Protein AF-A0A3B9LV38-F1 (afdb_monomer_lite)

Structure (mmCIF, N/CA/C/O backbone):
data_AF-A0A3B9LV38-F1
#
_entry.id   AF-A0A3B9LV38-F1
#
loop_
_atom_site.group_PDB
_atom_site.id
_atom_site.type_symbol
_atom_site.label_atom_id
_atom_site.label_alt_id
_atom_site.label_comp_id
_atom_site.label_asym_id
_atom_site.label_entity_id
_atom_site.label_seq_id
_atom_site.pdbx_PDB_ins_code
_atom_site.Cartn_x
_atom_site.Cartn_y
_atom_site.Cartn_z
_atom_site.occupancy
_atom_site.B_iso_or_equiv
_atom_site.auth_seq_id
_atom_site.auth_comp_id
_atom_site.auth_asym_id
_atom_site.auth_atom_id
_atom_site.pdbx_PDB_model_num
ATOM 1 N N . MET A 1 1 ? 20.109 27.141 15.283 1.00 36.28 1 MET A N 1
ATOM 2 C CA . MET A 1 1 ? 20.368 26.771 13.875 1.00 36.28 1 MET A CA 1
ATOM 3 C C . MET A 1 1 ? 21.113 25.445 13.832 1.00 36.28 1 MET A C 1
ATOM 5 O O . MET A 1 1 ? 22.026 25.285 14.628 1.00 36.28 1 MET A O 1
ATOM 9 N N . GLY A 1 2 ? 20.752 24.554 12.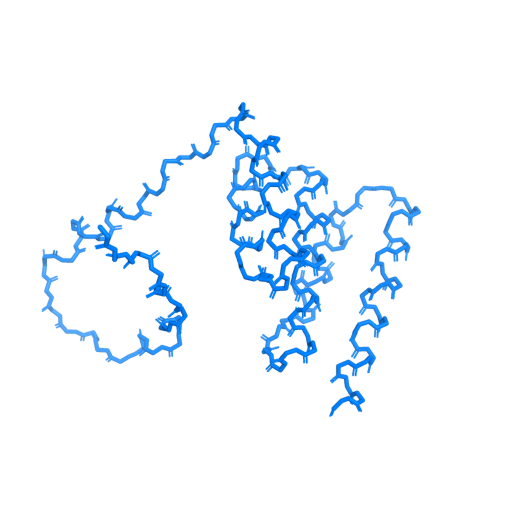902 1.00 32.25 2 GLY A N 1
ATOM 10 C CA . GLY A 1 2 ? 21.544 23.376 12.512 1.00 32.25 2 GLY A CA 1
ATOM 11 C C . GLY A 1 2 ? 20.993 22.048 13.042 1.00 32.25 2 GLY A C 1
ATOM 12 O O . GLY A 1 2 ? 21.397 21.596 14.099 1.00 32.25 2 GLY A O 1
ATOM 13 N N . ASN A 1 3 ? 19.960 21.506 12.394 1.00 30.91 3 ASN A N 1
ATOM 14 C CA . ASN A 1 3 ? 20.036 20.335 11.497 1.00 30.91 3 ASN A CA 1
ATOM 15 C C . ASN A 1 3 ? 19.919 18.972 12.208 1.00 30.91 3 ASN A C 1
ATOM 17 O O . ASN A 1 3 ? 20.907 18.288 12.443 1.00 30.91 3 ASN A O 1
ATOM 21 N N . ILE A 1 4 ? 18.672 18.541 12.436 1.00 39.56 4 ILE A N 1
ATOM 22 C CA . ILE A 1 4 ? 18.308 17.118 12.514 1.00 39.56 4 ILE A CA 1
ATOM 23 C C . ILE A 1 4 ? 17.790 16.741 11.122 1.00 39.56 4 ILE A C 1
ATOM 25 O O . ILE A 1 4 ? 16.591 16.642 10.879 1.00 39.56 4 ILE A O 1
ATOM 29 N N . ALA A 1 5 ? 18.716 16.653 10.175 1.00 44.50 5 ALA A N 1
ATOM 30 C CA . ALA A 1 5 ? 18.485 16.091 8.856 1.00 44.50 5 ALA A CA 1
ATOM 31 C C . ALA A 1 5 ? 19.481 14.942 8.692 1.00 44.50 5 ALA A C 1
ATOM 33 O O . ALA A 1 5 ? 20.655 15.108 9.017 1.00 44.50 5 ALA A O 1
ATOM 34 N N . ASN A 1 6 ? 18.994 13.812 8.181 1.00 37.94 6 ASN A N 1
ATOM 35 C CA . ASN A 1 6 ? 19.717 12.572 7.889 1.00 37.94 6 ASN A CA 1
ATOM 36 C C . ASN A 1 6 ? 20.067 11.682 9.088 1.00 37.94 6 ASN A C 1
ATOM 38 O O . ASN A 1 6 ? 21.188 11.677 9.582 1.00 37.94 6 ASN A O 1
ATOM 42 N N . CYS A 1 7 ? 19.136 10.793 9.437 1.00 31.42 7 CYS A N 1
ATOM 43 C CA . CYS A 1 7 ? 19.515 9.436 9.831 1.00 31.42 7 CYS A CA 1
ATOM 44 C C . CYS A 1 7 ? 18.843 8.457 8.862 1.00 31.42 7 CYS A C 1
ATOM 46 O O . CYS A 1 7 ? 17.902 7.738 9.184 1.00 31.42 7 CYS A O 1
ATOM 48 N N . SER A 1 8 ? 19.283 8.543 7.611 1.00 36.06 8 SER A N 1
ATOM 49 C CA . SER A 1 8 ? 18.960 7.610 6.550 1.00 36.06 8 SER A CA 1
ATOM 50 C C . SER A 1 8 ? 19.596 6.245 6.833 1.00 36.06 8 SER A C 1
ATOM 52 O O . SER A 1 8 ? 20.791 6.139 7.085 1.00 36.06 8 SER A O 1
ATOM 54 N N . PHE A 1 9 ? 18.776 5.200 6.725 1.00 46.88 9 PHE A N 1
ATOM 55 C CA . PHE A 1 9 ? 19.094 3.983 5.976 1.00 46.88 9 PHE A CA 1
ATOM 56 C C . PHE A 1 9 ? 20.514 3.407 6.115 1.00 46.88 9 PHE A C 1
ATOM 58 O O . PHE A 1 9 ? 21.299 3.495 5.182 1.00 46.88 9 PHE A O 1
ATOM 65 N N . GLN A 1 10 ? 20.803 2.647 7.170 1.00 40.97 10 GLN A N 1
ATOM 66 C CA . GLN A 1 10 ? 21.629 1.446 6.998 1.00 40.97 10 GLN A CA 1
ATOM 67 C C . GLN A 1 10 ? 21.519 0.515 8.206 1.00 40.97 10 GLN A C 1
ATOM 69 O O . GLN A 1 10 ? 21.519 0.979 9.336 1.00 40.97 10 GLN A O 1
ATOM 74 N N . THR A 1 11 ? 21.510 -0.798 7.934 1.00 39.09 11 THR A N 1
ATOM 75 C CA . THR A 1 11 ? 21.699 -1.950 8.854 1.00 39.09 11 THR A CA 1
ATOM 76 C C . THR A 1 11 ? 20.505 -2.830 9.258 1.00 39.09 11 THR A C 1
ATOM 78 O O . THR A 1 11 ? 20.552 -3.482 10.291 1.00 39.09 11 THR A O 1
ATOM 81 N N . ALA A 1 12 ? 19.526 -3.055 8.374 1.00 38.53 12 ALA A N 1
ATOM 82 C CA . ALA A 1 12 ? 18.744 -4.308 8.442 1.00 38.53 12 ALA A CA 1
ATOM 83 C C . ALA A 1 12 ? 19.480 -5.530 7.830 1.00 38.53 12 ALA A C 1
ATOM 85 O O . ALA A 1 12 ? 19.081 -6.665 8.063 1.00 38.53 12 ALA A O 1
ATOM 86 N N . ALA A 1 13 ? 20.573 -5.327 7.076 1.00 35.81 13 ALA A N 1
ATOM 87 C CA . ALA A 1 13 ? 21.288 -6.409 6.377 1.00 35.81 13 ALA A CA 1
ATOM 88 C C . ALA A 1 13 ? 22.660 -6.798 6.975 1.00 35.81 13 ALA A C 1
ATOM 90 O O . ALA A 1 13 ? 23.231 -7.797 6.556 1.00 35.81 13 ALA A O 1
ATOM 91 N N . CYS A 1 14 ? 23.202 -6.046 7.946 1.00 29.02 14 CYS A N 1
ATOM 92 C CA . CYS A 1 14 ? 24.592 -6.223 8.413 1.00 29.02 14 CYS A CA 1
ATOM 93 C C . CYS A 1 14 ? 24.731 -7.031 9.725 1.00 29.02 14 CYS A C 1
ATOM 95 O O . CYS A 1 14 ? 25.807 -7.512 10.057 1.00 29.02 14 CYS A O 1
ATOM 97 N N . ALA A 1 15 ? 23.655 -7.239 10.487 1.00 39.12 15 ALA A N 1
ATOM 98 C CA . ALA A 1 15 ? 23.749 -7.785 11.846 1.00 39.12 15 ALA A CA 1
ATOM 99 C C . ALA A 1 15 ? 23.631 -9.323 11.927 1.00 39.12 15 ALA A C 1
ATOM 101 O O . ALA A 1 15 ? 22.918 -9.840 12.787 1.00 39.12 15 ALA A O 1
ATOM 102 N N . ARG A 1 16 ? 24.298 -10.073 11.034 1.00 39.47 16 ARG A N 1
ATOM 103 C CA . ARG A 1 16 ? 24.353 -11.551 11.114 1.00 39.47 16 ARG A CA 1
ATOM 104 C C . ARG A 1 16 ? 25.662 -12.137 11.639 1.00 39.47 16 ARG A C 1
ATOM 106 O O . ARG A 1 16 ? 25.709 -13.338 11.874 1.00 39.47 16 ARG A O 1
ATOM 113 N N . GLU A 1 17 ? 26.667 -11.326 11.945 1.00 40.41 17 GLU A N 1
ATOM 114 C CA . GLU A 1 17 ? 27.925 -11.823 12.511 1.00 40.41 17 GLU A CA 1
ATOM 115 C C . GLU A 1 17 ? 28.346 -11.019 13.739 1.00 40.41 17 GLU A C 1
ATOM 117 O O . GLU A 1 17 ? 29.085 -10.052 13.621 1.00 40.41 17 GLU A O 1
ATOM 122 N N . HIS A 1 18 ? 27.871 -11.426 14.920 1.00 33.97 18 HIS A N 1
ATOM 123 C CA . HIS A 1 18 ? 28.689 -11.606 16.134 1.00 33.97 18 HIS A CA 1
ATOM 124 C C . HIS A 1 18 ? 27.788 -11.867 17.349 1.00 33.97 18 HIS A C 1
ATOM 126 O O . HIS A 1 18 ? 27.420 -10.976 18.113 1.00 33.97 18 HIS A O 1
ATOM 132 N N . LEU A 1 19 ? 27.451 -13.142 17.542 1.00 47.16 19 LEU A N 1
ATOM 133 C CA . LEU A 1 19 ? 26.971 -13.670 18.815 1.00 47.16 19 LEU A CA 1
ATOM 134 C C . LEU A 1 19 ? 28.177 -13.912 19.730 1.00 47.16 19 LEU A C 1
ATOM 136 O O . LEU A 1 19 ? 28.783 -14.975 19.666 1.00 47.16 19 LEU A O 1
ATOM 140 N N . ALA A 1 20 ? 28.514 -12.956 20.598 1.00 38.03 20 ALA A N 1
ATOM 141 C CA . ALA A 1 20 ? 29.312 -13.247 21.790 1.00 38.03 20 ALA A CA 1
ATOM 142 C C . ALA A 1 20 ? 29.153 -12.155 22.859 1.00 38.03 20 ALA A C 1
ATOM 144 O O . ALA A 1 20 ? 29.830 -11.134 22.846 1.00 38.03 20 ALA A O 1
ATOM 145 N N . GLY A 1 21 ? 28.250 -12.414 23.808 1.00 45.00 21 GLY A N 1
ATOM 146 C CA . GLY A 1 21 ? 28.357 -11.954 25.193 1.00 45.00 21 GLY A CA 1
ATOM 147 C C . GLY A 1 21 ? 28.320 -10.448 25.446 1.00 45.00 21 GLY A C 1
ATOM 148 O O . GLY A 1 21 ? 29.360 -9.811 25.517 1.00 45.00 21 GLY A O 1
ATOM 149 N N . LYS A 1 22 ? 27.140 -9.900 25.763 1.00 42.53 22 LYS A N 1
ATOM 150 C CA . LYS A 1 22 ? 27.008 -8.705 26.620 1.00 42.53 22 LYS A CA 1
ATOM 151 C C . LYS A 1 22 ? 25.604 -8.645 27.226 1.00 42.53 22 LYS A C 1
ATOM 153 O O . LYS A 1 22 ? 24.638 -8.258 26.576 1.00 42.53 22 LYS A O 1
ATOM 158 N N . LYS A 1 23 ? 25.507 -8.994 28.513 1.00 42.50 23 LYS A N 1
ATOM 159 C CA . LYS A 1 23 ? 24.294 -8.961 29.360 1.00 42.50 23 LYS A CA 1
ATOM 160 C C . LYS A 1 23 ? 23.729 -7.542 29.615 1.00 42.50 23 LYS A C 1
ATOM 162 O O . LYS A 1 23 ? 22.879 -7.377 30.476 1.00 42.50 23 LYS A O 1
ATOM 167 N N . GLY A 1 24 ? 24.182 -6.528 28.871 1.00 38.06 24 GLY A N 1
ATOM 168 C CA . GLY A 1 24 ? 23.708 -5.138 28.944 1.00 38.06 24 GLY A CA 1
ATOM 169 C C . GLY A 1 24 ? 22.793 -4.708 27.789 1.00 38.06 24 GLY A C 1
ATOM 170 O O . GLY A 1 24 ? 22.327 -3.575 27.783 1.00 38.06 24 GLY A O 1
ATOM 171 N N . LEU A 1 25 ? 22.527 -5.582 26.808 1.00 42.12 25 LEU A N 1
ATOM 172 C CA . LEU A 1 25 ? 21.762 -5.228 25.601 1.00 42.12 25 LEU A CA 1
ATOM 173 C C . LEU A 1 25 ? 20.236 -5.299 25.798 1.00 42.12 25 LEU A C 1
ATOM 175 O O . LEU A 1 25 ? 19.489 -4.674 25.051 1.00 42.12 25 LEU A O 1
ATOM 179 N N . VAL A 1 26 ? 19.764 -6.000 26.834 1.00 41.31 26 VAL A N 1
ATOM 180 C CA . VAL A 1 26 ? 18.324 -6.201 27.083 1.00 41.31 26 VAL A CA 1
ATOM 181 C C . VAL A 1 26 ? 17.610 -4.879 27.405 1.00 41.31 26 VAL A C 1
ATOM 183 O O . VAL A 1 26 ? 16.476 -4.686 26.984 1.00 41.31 26 VAL A O 1
ATOM 186 N N . THR A 1 27 ? 18.286 -3.925 28.057 1.00 35.25 27 THR A N 1
ATOM 187 C CA . THR A 1 27 ? 17.695 -2.617 28.400 1.00 35.25 27 THR A CA 1
ATOM 188 C C . THR A 1 27 ? 17.612 -1.666 27.202 1.00 35.25 27 THR A C 1
ATOM 190 O O . THR A 1 27 ? 16.657 -0.905 27.097 1.00 35.25 27 THR A O 1
ATOM 193 N N . VAL A 1 28 ? 18.561 -1.730 26.259 1.00 41.19 28 VAL A N 1
ATOM 194 C CA . VAL A 1 28 ? 18.506 -0.923 25.022 1.00 41.19 28 VAL A CA 1
ATOM 195 C C . VAL A 1 28 ? 17.494 -1.510 24.034 1.00 41.19 28 VAL A C 1
ATOM 197 O O . VAL A 1 28 ? 16.776 -0.762 23.379 1.00 41.19 28 VAL A O 1
ATOM 200 N N . LEU A 1 29 ? 17.369 -2.842 23.979 1.00 36.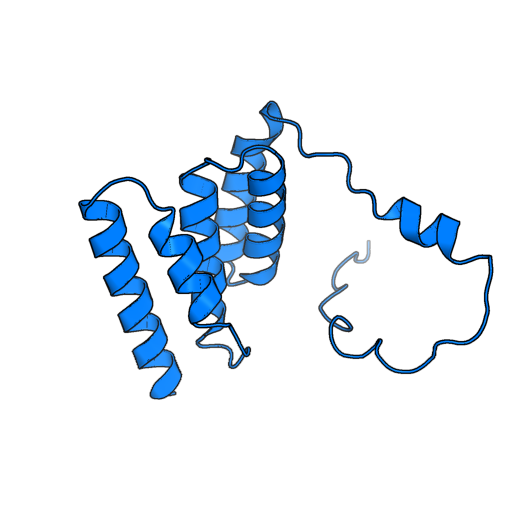88 29 LEU A N 1
ATOM 201 C CA . LEU A 1 29 ? 16.380 -3.526 23.139 1.00 36.88 29 LEU A CA 1
ATOM 202 C C . LEU A 1 29 ? 14.932 -3.215 23.564 1.00 36.88 29 LEU A C 1
ATOM 204 O O . LEU A 1 29 ? 14.050 -3.145 22.714 1.00 36.88 29 LEU A O 1
ATOM 208 N N . LEU A 1 30 ? 14.688 -2.973 24.859 1.00 39.09 30 LEU A N 1
ATOM 209 C CA . LEU A 1 30 ? 13.362 -2.611 25.376 1.00 39.09 30 LEU A CA 1
ATOM 210 C C . LEU A 1 30 ? 12.962 -1.148 25.105 1.00 39.09 30 LEU A C 1
ATOM 212 O O . LEU A 1 30 ? 11.780 -0.823 25.152 1.00 39.09 30 LEU A O 1
ATOM 216 N N . LEU A 1 31 ? 13.919 -0.265 24.802 1.00 36.91 31 LEU A N 1
ATOM 217 C CA . LEU A 1 31 ? 13.668 1.161 24.542 1.00 36.91 31 LEU A CA 1
ATOM 218 C C . LEU A 1 31 ? 13.147 1.445 23.122 1.00 36.91 31 LEU A C 1
ATOM 220 O O . LEU A 1 31 ? 12.741 2.567 22.835 1.00 36.91 31 LEU A O 1
ATOM 224 N N . PHE A 1 32 ? 13.113 0.428 22.256 1.00 45.16 32 PHE A N 1
ATOM 225 C CA . PHE A 1 32 ? 12.460 0.473 20.942 1.00 45.16 32 PHE A CA 1
ATOM 226 C C . PHE A 1 32 ? 11.062 -0.171 20.957 1.00 45.16 32 PHE A C 1
ATOM 228 O O . PHE A 1 32 ? 10.511 -0.510 19.909 1.00 45.16 32 PHE A O 1
ATOM 235 N N . VAL A 1 33 ? 10.465 -0.348 22.142 1.00 38.78 33 VAL A N 1
ATOM 236 C CA . VAL A 1 33 ? 9.025 -0.597 22.272 1.00 38.78 33 VAL A CA 1
ATOM 237 C C . VAL A 1 33 ? 8.319 0.723 21.974 1.00 38.78 33 VAL A C 1
ATOM 239 O O . VAL A 1 33 ? 8.086 1.551 22.851 1.00 38.78 33 VAL A O 1
ATOM 242 N N . ILE A 1 34 ? 8.052 0.941 20.688 1.00 55.00 34 ILE A N 1
ATOM 243 C CA . ILE A 1 34 ? 7.224 2.038 20.195 1.00 55.00 34 ILE A CA 1
ATOM 244 C C . ILE A 1 34 ? 5.888 1.929 20.932 1.00 55.00 34 ILE A C 1
ATOM 246 O O . ILE A 1 34 ? 5.263 0.866 20.925 1.00 55.00 34 ILE A O 1
ATOM 250 N N . ASN A 1 35 ? 5.474 3.005 21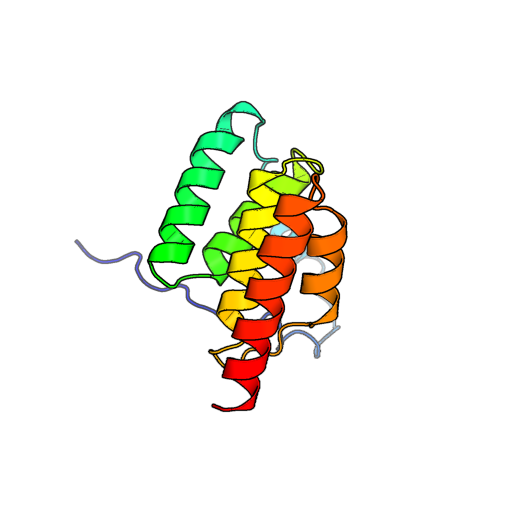.601 1.00 53.94 35 ASN A N 1
ATOM 251 C CA . ASN A 1 35 ? 4.159 3.051 22.224 1.00 53.94 35 ASN A CA 1
ATOM 252 C C . ASN A 1 35 ? 3.116 2.694 21.150 1.00 53.94 35 ASN A C 1
ATOM 254 O O . ASN A 1 35 ? 3.166 3.290 20.069 1.00 53.94 35 ASN A O 1
ATOM 258 N N . PRO A 1 36 ? 2.214 1.726 21.396 1.00 66.94 36 PRO A N 1
ATOM 259 C CA . PRO A 1 36 ? 1.238 1.322 20.396 1.00 66.94 36 PRO A CA 1
ATOM 260 C C . PRO A 1 36 ? 0.469 2.553 19.916 1.00 66.94 36 PRO A C 1
ATOM 262 O O . PRO A 1 36 ? 0.047 3.390 20.720 1.00 66.94 36 PRO A O 1
ATOM 265 N N . LEU A 1 37 ? 0.354 2.690 18.594 1.00 78.31 37 LEU A N 1
ATOM 266 C CA . LEU A 1 37 ? -0.321 3.821 17.971 1.00 78.31 37 LEU A CA 1
ATOM 267 C C . LEU A 1 37 ? -1.776 3.821 18.453 1.00 78.31 37 LEU A C 1
ATOM 269 O O . LEU A 1 37 ? -2.485 2.825 18.294 1.00 78.31 37 LEU A O 1
ATOM 273 N N . SER A 1 38 ? -2.201 4.902 19.112 1.00 82.88 38 SER A N 1
ATOM 274 C CA . SER A 1 38 ? -3.571 4.988 19.619 1.00 82.88 38 SER A CA 1
ATOM 275 C C . SER A 1 38 ? -4.544 5.062 18.445 1.00 82.88 38 SER A C 1
ATOM 277 O O . SER A 1 38 ? -4.223 5.622 17.394 1.00 82.88 38 SER A O 1
ATOM 279 N N . LYS A 1 39 ? -5.750 4.505 18.594 1.00 83.06 39 LYS A N 1
ATOM 280 C CA . LYS A 1 39 ? -6.717 4.474 17.486 1.00 83.06 39 LYS A CA 1
ATOM 281 C C . LYS A 1 39 ? -7.108 5.877 17.017 1.00 83.06 39 LYS A C 1
ATOM 283 O O . LYS A 1 39 ? -7.373 6.063 15.834 1.00 83.06 39 LYS A O 1
ATOM 288 N N . GLU A 1 40 ? -7.077 6.869 17.907 1.00 86.38 40 GLU A N 1
ATOM 289 C CA . GLU A 1 40 ? -7.357 8.265 17.558 1.00 86.38 40 GLU A CA 1
ATOM 290 C C . GLU A 1 40 ? -6.268 8.881 16.664 1.00 86.38 40 GLU A C 1
ATOM 292 O O . GLU A 1 40 ? -6.548 9.808 15.908 1.00 86.38 40 GLU A O 1
ATOM 297 N N . ALA A 1 41 ? -5.035 8.364 16.713 1.00 90.19 41 ALA A N 1
ATOM 298 C CA . ALA A 1 41 ? -3.915 8.855 15.911 1.00 90.19 41 ALA A CA 1
ATOM 299 C C . ALA A 1 41 ? -3.869 8.263 14.488 1.00 90.19 41 ALA A C 1
ATOM 301 O O . ALA A 1 41 ? -3.111 8.756 13.649 1.00 90.19 41 ALA A O 1
ATOM 302 N N . ILE A 1 42 ? -4.673 7.232 14.193 1.00 92.25 42 ILE A N 1
ATOM 303 C CA . ILE A 1 42 ? -4.670 6.532 12.897 1.00 92.25 42 ILE A CA 1
ATOM 304 C C . ILE A 1 42 ? -4.911 7.481 11.708 1.00 92.25 42 ILE A C 1
ATOM 306 O O . ILE A 1 42 ? -4.129 7.416 10.757 1.00 92.25 42 ILE A O 1
ATOM 310 N N . PRO A 1 43 ? -5.911 8.388 11.721 1.00 94.19 43 PRO A N 1
ATOM 311 C CA . PRO A 1 43 ? -6.153 9.276 10.583 1.00 94.19 43 PRO A CA 1
ATOM 312 C C . PRO A 1 43 ? -4.951 10.178 10.268 1.00 94.19 43 PRO A C 1
ATOM 314 O O . PRO A 1 43 ? -4.537 10.280 9.115 1.00 94.19 43 PRO A O 1
ATOM 317 N N . ALA A 1 44 ? -4.336 10.768 11.299 1.00 92.88 44 ALA A N 1
ATOM 318 C CA . ALA A 1 44 ? -3.162 11.626 11.142 1.00 92.88 44 ALA A CA 1
ATOM 319 C C . ALA A 1 44 ? -1.932 10.840 10.655 1.00 92.88 44 ALA A C 1
ATOM 321 O O . ALA A 1 44 ? -1.147 11.333 9.842 1.00 92.88 44 ALA A O 1
ATOM 322 N N . ALA A 1 45 ? -1.769 9.599 11.122 1.00 94.19 45 ALA A N 1
ATOM 323 C CA . ALA A 1 45 ? -0.714 8.709 10.653 1.00 94.19 45 ALA A CA 1
ATOM 324 C C . ALA A 1 45 ? -0.885 8.373 9.163 1.00 94.19 45 ALA A C 1
ATOM 326 O O . ALA A 1 45 ? 0.076 8.462 8.401 1.00 94.19 45 ALA A O 1
ATOM 327 N N . LEU A 1 46 ? -2.104 8.053 8.723 1.00 96.00 46 LEU A N 1
ATOM 328 C CA . LEU A 1 46 ? -2.393 7.746 7.320 1.00 96.00 46 LEU A CA 1
ATOM 329 C C . LEU A 1 46 ? -2.169 8.946 6.397 1.00 96.00 46 LEU A C 1
ATOM 331 O O . LEU A 1 46 ? -1.564 8.786 5.339 1.00 96.00 46 LEU A O 1
ATOM 335 N N . GLU A 1 47 ? -2.569 10.148 6.817 1.00 96.12 47 GLU A N 1
ATOM 336 C CA . GLU A 1 47 ? -2.273 11.376 6.071 1.00 96.12 47 GLU A CA 1
ATOM 337 C C . GLU A 1 47 ? -0.757 11.581 5.920 1.00 96.12 47 GLU A C 1
ATOM 339 O O . GLU A 1 47 ? -0.253 11.907 4.842 1.00 96.12 47 GLU A O 1
ATOM 344 N N . LYS A 1 48 ? 0.005 11.333 6.991 1.00 94.69 48 LYS A N 1
ATOM 345 C CA . LYS A 1 48 ? 1.468 11.412 6.959 1.00 94.69 48 LYS A CA 1
ATOM 346 C C . LYS A 1 48 ? 2.075 10.366 6.016 1.00 94.69 48 LYS A C 1
ATOM 348 O O . LYS A 1 48 ? 2.984 10.697 5.256 1.00 94.69 48 LYS A O 1
ATOM 353 N N . ALA A 1 49 ? 1.569 9.132 6.033 1.00 95.94 49 ALA A N 1
ATOM 354 C CA . ALA A 1 49 ? 2.023 8.062 5.145 1.00 95.94 49 ALA A CA 1
ATOM 355 C C . ALA A 1 49 ? 1.794 8.412 3.666 1.00 95.94 49 ALA A C 1
ATOM 357 O O . ALA A 1 49 ? 2.685 8.221 2.838 1.00 95.94 49 ALA A O 1
ATOM 358 N N . GLU A 1 50 ? 0.633 8.979 3.335 1.00 94.88 50 GLU A N 1
ATOM 359 C CA . GLU A 1 50 ? 0.345 9.444 1.980 1.00 94.88 50 GLU A CA 1
ATOM 360 C C . GLU A 1 50 ? 1.312 10.550 1.542 1.00 94.88 50 GLU A C 1
ATOM 362 O O . GLU A 1 50 ? 1.887 10.465 0.454 1.00 94.88 50 GLU A O 1
ATOM 367 N N . ARG A 1 51 ? 1.564 11.543 2.404 1.00 95.81 51 ARG A N 1
ATOM 368 C CA . ARG A 1 51 ? 2.524 12.623 2.123 1.00 95.81 51 ARG A CA 1
ATOM 369 C C . ARG A 1 51 ? 3.927 12.085 1.839 1.00 95.81 51 ARG A C 1
ATOM 371 O O . ARG A 1 51 ? 4.522 12.472 0.838 1.00 95.81 51 ARG A O 1
ATOM 378 N N . TYR A 1 52 ? 4.440 11.168 2.662 1.00 93.81 52 TYR A N 1
ATOM 379 C CA . TYR A 1 52 ? 5.758 10.565 2.425 1.00 93.81 52 TYR A CA 1
ATOM 380 C C . TYR A 1 52 ? 5.820 9.784 1.114 1.00 93.81 52 TYR A C 1
ATOM 382 O O . TYR A 1 52 ? 6.800 9.890 0.376 1.00 93.81 52 TYR A O 1
ATOM 390 N N . ARG A 1 53 ? 4.754 9.053 0.767 1.00 93.69 53 ARG A N 1
ATOM 391 C CA . ARG A 1 53 ? 4.677 8.364 -0.525 1.00 93.69 53 ARG A CA 1
ATOM 392 C C . ARG A 1 53 ? 4.766 9.355 -1.690 1.00 93.69 53 ARG A C 1
ATOM 394 O O . ARG A 1 53 ? 5.539 9.130 -2.617 1.00 93.69 53 ARG A O 1
ATOM 401 N N . LEU A 1 54 ? 4.024 10.465 -1.626 1.00 92.62 54 LEU A N 1
ATOM 402 C CA . LEU A 1 54 ? 4.045 11.518 -2.652 1.00 92.62 54 LEU A CA 1
ATOM 403 C C . LEU A 1 54 ? 5.391 12.261 -2.726 1.00 92.62 54 LEU A C 1
ATOM 405 O O . LEU A 1 54 ? 5.775 12.715 -3.801 1.00 92.62 54 LEU A O 1
ATOM 409 N N . LEU A 1 55 ? 6.141 12.325 -1.622 1.00 93.88 55 LEU A N 1
ATOM 410 C CA . LEU A 1 55 ? 7.520 12.829 -1.573 1.00 93.88 55 LEU A CA 1
ATOM 411 C C . LEU A 1 55 ? 8.565 11.817 -2.080 1.00 93.88 55 LEU A C 1
ATOM 413 O O . LEU A 1 55 ? 9.761 12.081 -2.013 1.00 93.88 55 LEU A O 1
ATOM 417 N N . ASN A 1 56 ? 8.139 10.673 -2.625 1.00 90.06 56 ASN A N 1
ATOM 418 C CA . ASN A 1 56 ? 9.010 9.572 -3.040 1.00 90.06 56 ASN A CA 1
ATOM 419 C C . ASN A 1 56 ? 9.848 8.976 -1.894 1.00 90.06 56 ASN A C 1
ATOM 421 O O . ASN A 1 56 ? 10.916 8.404 -2.148 1.00 90.06 56 ASN A O 1
ATOM 425 N N . GLU A 1 57 ? 9.337 9.009 -0.663 1.00 90.69 57 GLU A N 1
ATOM 426 C CA . GLU A 1 57 ? 9.900 8.361 0.529 1.00 90.69 57 GLU A CA 1
ATOM 427 C C . GLU A 1 57 ? 9.060 7.124 0.929 1.00 90.69 57 GLU A C 1
ATOM 429 O O . GLU A 1 57 ? 8.425 7.093 1.985 1.00 90.69 57 GLU A O 1
ATOM 434 N N . PRO A 1 58 ? 9.013 6.060 0.098 1.00 91.56 58 PRO A N 1
ATOM 435 C CA . PRO A 1 58 ? 8.095 4.942 0.308 1.00 91.56 58 PRO A CA 1
ATOM 436 C C . PRO A 1 58 ? 8.410 4.099 1.550 1.00 91.56 58 PRO A C 1
ATOM 438 O O . PRO A 1 58 ? 7.511 3.455 2.077 1.00 91.56 58 PRO A O 1
ATOM 441 N N . ALA A 1 59 ? 9.655 4.096 2.037 1.00 90.06 59 ALA A N 1
ATOM 442 C CA . ALA A 1 59 ? 10.009 3.355 3.250 1.00 90.06 59 ALA A CA 1
ATOM 443 C C . ALA A 1 59 ? 9.374 3.969 4.510 1.00 90.06 59 ALA A C 1
ATOM 445 O O . ALA A 1 59 ? 8.929 3.237 5.390 1.00 90.06 59 ALA A O 1
ATOM 446 N N . GLU A 1 60 ? 9.280 5.301 4.571 1.00 91.38 60 GLU A N 1
ATOM 447 C CA . GLU A 1 60 ? 8.615 6.007 5.672 1.00 91.38 60 GLU A CA 1
ATOM 448 C C . GLU A 1 60 ? 7.108 5.7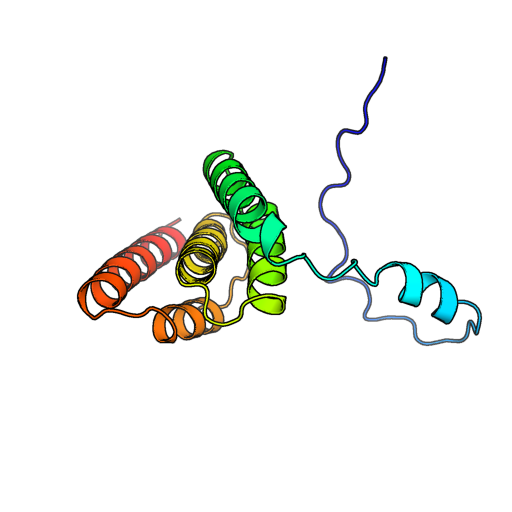31 5.650 1.00 91.38 60 GLU A C 1
ATOM 450 O O . GLU A 1 60 ? 6.507 5.399 6.673 1.00 91.38 60 GLU A O 1
ATOM 455 N N . ALA A 1 61 ? 6.502 5.777 4.458 1.00 93.94 61 ALA A N 1
ATOM 456 C CA . ALA A 1 61 ? 5.101 5.412 4.269 1.00 93.94 61 ALA A CA 1
ATOM 457 C C . ALA A 1 61 ? 4.824 3.955 4.684 1.00 93.94 61 ALA A C 1
ATOM 459 O O . ALA A 1 61 ? 3.841 3.688 5.377 1.00 93.94 61 ALA A O 1
ATOM 460 N N . GLU A 1 62 ? 5.700 3.022 4.302 1.00 93.62 62 GLU A N 1
ATOM 461 C CA . GLU A 1 62 ? 5.633 1.612 4.696 1.00 93.62 62 GLU A CA 1
ATOM 462 C C . GLU A 1 62 ? 5.700 1.442 6.218 1.00 93.62 62 GLU A C 1
ATOM 464 O O . GLU A 1 62 ? 4.826 0.785 6.785 1.00 93.62 62 GLU A O 1
ATOM 469 N N . SER A 1 63 ? 6.667 2.077 6.891 1.00 92.88 63 SER A N 1
ATOM 470 C CA . SER A 1 63 ? 6.805 1.994 8.351 1.00 92.88 63 SER A CA 1
ATOM 471 C C . SER A 1 63 ? 5.543 2.472 9.069 1.00 92.88 63 SER A C 1
ATOM 473 O O . SER A 1 63 ? 5.037 1.784 9.955 1.00 92.88 63 SER A O 1
ATOM 475 N N . ILE A 1 64 ? 4.993 3.617 8.655 1.00 93.50 64 ILE A N 1
ATOM 476 C CA . ILE A 1 64 ? 3.782 4.173 9.269 1.00 93.50 64 ILE A CA 1
ATOM 477 C C . ILE A 1 64 ? 2.581 3.249 9.043 1.00 93.50 64 ILE A C 1
ATOM 479 O O . ILE A 1 64 ? 1.817 2.990 9.973 1.00 93.50 64 ILE A O 1
ATOM 483 N N . CYS A 1 65 ? 2.410 2.717 7.829 1.00 95.75 65 CYS A N 1
ATOM 484 C CA . CYS A 1 65 ? 1.297 1.815 7.544 1.00 95.75 65 CYS A CA 1
ATOM 485 C C . CYS A 1 65 ? 1.397 0.511 8.343 1.00 95.75 65 CYS A C 1
ATOM 487 O O . CYS A 1 65 ? 0.376 0.001 8.797 1.00 95.75 65 CYS A O 1
ATOM 489 N N . LEU A 1 66 ? 2.605 -0.022 8.553 1.00 94.31 66 LEU A N 1
ATOM 490 C CA . LEU A 1 66 ? 2.810 -1.193 9.407 1.00 94.31 66 LEU A CA 1
ATOM 491 C C . LEU A 1 66 ? 2.405 -0.914 10.858 1.00 94.31 66 LEU A C 1
ATOM 493 O O . LEU A 1 66 ? 1.785 -1.774 11.480 1.00 94.31 66 LEU A O 1
ATOM 497 N N . ASP A 1 67 ? 2.695 0.273 11.389 1.00 92.56 67 ASP A N 1
ATOM 498 C CA . ASP A 1 67 ? 2.281 0.652 12.743 1.00 92.56 67 ASP A CA 1
ATOM 499 C C . ASP A 1 67 ? 0.764 0.840 12.861 1.00 92.56 67 ASP A C 1
ATOM 501 O O . ASP A 1 67 ? 0.162 0.364 13.826 1.00 92.56 67 ASP A O 1
ATOM 505 N N . VAL A 1 68 ? 0.120 1.424 11.846 1.00 94.56 68 VAL A N 1
ATOM 506 C CA . VAL A 1 68 ? -1.349 1.483 11.774 1.00 94.56 68 VAL A CA 1
ATOM 507 C C . VAL A 1 68 ? -1.947 0.075 11.734 1.00 94.56 68 VAL A C 1
ATOM 509 O O . VAL A 1 68 ? -2.881 -0.199 12.478 1.00 94.56 68 VAL A O 1
ATOM 512 N N . LEU A 1 69 ? -1.389 -0.847 10.942 1.00 94.25 69 LEU A N 1
ATOM 513 C CA . LEU A 1 69 ? -1.895 -2.222 10.835 1.00 94.25 69 LEU A CA 1
ATOM 514 C C . LEU A 1 69 ? -1.655 -3.075 12.085 1.00 94.25 69 LEU A C 1
ATOM 516 O O . LEU A 1 69 ? -2.359 -4.064 12.280 1.00 94.25 69 LEU A O 1
ATOM 520 N N . LYS A 1 70 ? -0.696 -2.713 12.943 1.00 93.00 70 LYS A N 1
ATOM 521 C CA . LYS A 1 70 ? -0.573 -3.311 14.283 1.00 93.00 70 LYS A CA 1
ATOM 522 C C . LYS A 1 70 ? -1.721 -2.873 15.196 1.00 93.00 70 LYS A C 1
ATOM 524 O O . LYS A 1 70 ? -2.181 -3.676 16.002 1.00 93.00 70 LYS A O 1
ATOM 529 N N . ALA A 1 71 ? -2.171 -1.621 15.083 1.00 91.44 71 ALA A N 1
ATOM 530 C CA . ALA A 1 71 ? -3.266 -1.070 15.886 1.00 91.44 71 ALA A CA 1
ATOM 531 C C . ALA A 1 71 ? -4.662 -1.446 15.345 1.00 91.44 71 ALA A C 1
ATOM 533 O O . ALA A 1 71 ? -5.592 -1.683 16.121 1.00 91.44 71 ALA A O 1
ATOM 534 N N . ASP A 1 72 ? -4.804 -1.511 14.021 1.00 93.88 72 ASP A N 1
ATOM 535 C CA . ASP A 1 72 ? -6.024 -1.865 13.296 1.00 93.88 72 ASP A CA 1
ATOM 536 C C . ASP A 1 72 ? -5.688 -2.733 12.061 1.00 93.88 72 ASP A C 1
ATOM 538 O O . ASP A 1 72 ? -5.447 -2.212 10.965 1.00 93.88 72 ASP A O 1
ATOM 542 N N . PRO A 1 73 ? -5.667 -4.072 12.214 1.00 94.38 73 PRO A N 1
ATOM 543 C CA . PRO A 1 73 ? -5.281 -4.991 11.142 1.00 94.38 73 PRO A CA 1
ATOM 544 C C . PRO A 1 73 ? -6.207 -4.992 9.922 1.00 94.38 73 PRO A C 1
ATOM 546 O O . PRO A 1 73 ? -5.802 -5.461 8.857 1.00 94.38 73 PRO A O 1
ATOM 549 N N . GLU A 1 74 ? -7.443 -4.507 10.041 1.00 95.62 74 GLU A N 1
ATOM 550 C CA . GLU A 1 74 ? -8.402 -4.505 8.930 1.00 95.62 74 GLU A CA 1
ATOM 551 C C . GLU A 1 74 ? -8.508 -3.157 8.211 1.00 95.62 74 GLU A C 1
ATOM 553 O O . GLU A 1 74 ? -9.288 -3.036 7.255 1.00 95.62 74 GLU A O 1
ATOM 558 N N . ASN A 1 75 ? -7.710 -2.167 8.622 1.00 96.88 75 ASN A N 1
ATOM 559 C CA . ASN A 1 75 ? -7.748 -0.821 8.073 1.00 96.88 75 ASN A CA 1
ATOM 560 C C . ASN A 1 75 ? -7.444 -0.811 6.566 1.00 96.88 75 ASN A C 1
ATOM 562 O O . ASN A 1 75 ? -6.296 -0.946 6.136 1.00 96.88 75 ASN A O 1
ATOM 566 N N . GLN A 1 76 ? -8.480 -0.637 5.744 1.00 97.31 76 GLN A N 1
ATOM 567 C CA . GLN A 1 76 ? -8.356 -0.758 4.288 1.00 97.31 76 GLN A CA 1
ATOM 568 C C . GLN A 1 76 ? -7.442 0.310 3.686 1.00 97.31 76 GLN A C 1
ATOM 570 O O . GLN A 1 76 ? -6.643 0.007 2.800 1.00 97.31 76 GLN A O 1
ATOM 575 N N . GLN A 1 77 ? -7.496 1.537 4.207 1.00 97.19 77 GLN A N 1
ATOM 576 C CA . GLN A 1 77 ? -6.643 2.626 3.743 1.00 97.19 77 GLN A CA 1
ATOM 577 C C . GLN A 1 77 ? -5.164 2.339 4.032 1.00 97.19 77 GLN A C 1
ATOM 579 O O . GLN A 1 77 ? -4.322 2.564 3.162 1.00 97.19 77 GLN A O 1
ATOM 584 N N . ALA A 1 78 ? -4.843 1.777 5.201 1.00 97.44 78 ALA A N 1
ATOM 585 C CA . ALA A 1 78 ? -3.483 1.358 5.534 1.00 97.44 78 ALA A CA 1
ATOM 586 C C . ALA A 1 78 ? -2.989 0.215 4.630 1.00 97.44 78 ALA A C 1
ATOM 588 O O . ALA A 1 78 ? -1.867 0.276 4.134 1.00 97.44 78 ALA A O 1
ATOM 589 N N . ILE A 1 79 ? -3.825 -0.800 4.364 1.00 97.88 79 ILE A N 1
ATOM 590 C CA . ILE A 1 79 ? -3.478 -1.935 3.484 1.00 97.88 79 ILE A CA 1
ATOM 591 C C . ILE A 1 79 ? -3.161 -1.445 2.068 1.00 97.88 79 ILE A C 1
ATOM 593 O O . ILE A 1 79 ? -2.126 -1.799 1.503 1.00 97.88 79 ILE A O 1
ATOM 597 N N . ILE A 1 80 ? -4.033 -0.607 1.505 1.00 97.56 80 ILE A N 1
ATOM 598 C CA . ILE A 1 80 ? -3.870 -0.042 0.162 1.00 97.56 80 ILE A CA 1
ATOM 599 C C . ILE A 1 80 ? -2.631 0.856 0.097 1.00 97.56 80 ILE A C 1
ATOM 601 O O . ILE A 1 80 ? -1.836 0.764 -0.839 1.00 97.56 80 ILE A O 1
ATOM 605 N N . THR A 1 81 ? -2.437 1.720 1.095 1.00 96.81 81 THR A N 1
ATOM 606 C CA . THR A 1 81 ? -1.293 2.640 1.124 1.00 96.81 81 THR A CA 1
ATOM 607 C C . THR A 1 81 ? 0.021 1.876 1.245 1.00 96.81 81 THR A C 1
ATOM 609 O O . THR A 1 81 ? 0.960 2.184 0.511 1.00 96.81 81 THR A O 1
ATOM 612 N N . LEU A 1 82 ? 0.060 0.829 2.076 1.00 96.19 82 LEU A N 1
ATOM 613 C CA . LEU A 1 82 ? 1.199 -0.077 2.202 1.00 96.19 82 LEU A CA 1
ATOM 614 C C . LEU A 1 82 ? 1.491 -0.810 0.889 1.00 96.19 82 LEU A C 1
ATOM 616 O O . LEU A 1 82 ? 2.641 -0.851 0.464 1.00 96.19 82 LEU A O 1
ATOM 620 N N . LEU A 1 83 ? 0.467 -1.341 0.213 1.00 95.88 83 LEU A N 1
ATOM 621 C CA . LEU A 1 83 ? 0.621 -1.983 -1.096 1.00 95.88 83 LEU A CA 1
ATOM 622 C C . LEU A 1 83 ? 1.268 -1.031 -2.115 1.00 95.88 83 LEU A C 1
ATOM 624 O O . LEU A 1 83 ? 2.201 -1.405 -2.830 1.00 95.88 83 LEU A O 1
ATOM 628 N N . LEU A 1 84 ? 0.799 0.215 -2.172 1.00 95.12 84 LEU A N 1
ATOM 629 C CA . LEU A 1 84 ? 1.349 1.220 -3.079 1.00 95.12 84 LEU A CA 1
ATOM 630 C C . LEU A 1 84 ? 2.791 1.593 -2.704 1.00 95.12 84 LEU A C 1
ATOM 632 O O . LEU A 1 84 ? 3.652 1.580 -3.578 1.00 95.12 84 LEU A O 1
ATOM 636 N N . ALA A 1 85 ? 3.082 1.816 -1.421 1.00 93.94 85 ALA A N 1
ATOM 637 C CA . ALA A 1 85 ? 4.429 2.138 -0.947 1.00 93.94 85 ALA A CA 1
ATOM 638 C C . ALA A 1 85 ? 5.441 1.008 -1.224 1.00 93.94 85 ALA A C 1
ATOM 640 O O . ALA A 1 85 ? 6.537 1.252 -1.729 1.00 93.94 85 ALA A O 1
ATOM 641 N N . VAL A 1 86 ? 5.058 -0.247 -0.970 1.00 92.44 86 VAL A N 1
ATOM 642 C CA . VAL A 1 86 ? 5.894 -1.427 -1.247 1.00 92.44 86 VAL A CA 1
ATOM 643 C C . VAL A 1 86 ? 6.180 -1.541 -2.747 1.00 92.44 86 VAL A C 1
ATOM 645 O O . VAL A 1 86 ? 7.314 -1.791 -3.149 1.00 92.44 86 VAL A O 1
ATOM 648 N N . THR A 1 87 ? 5.185 -1.297 -3.602 1.00 92.25 87 THR A N 1
ATOM 649 C CA . THR A 1 87 ? 5.365 -1.383 -5.061 1.00 92.25 87 THR A CA 1
ATOM 650 C C . THR A 1 87 ? 6.097 -0.182 -5.669 1.00 92.25 87 THR A C 1
ATOM 652 O O . THR A 1 87 ? 6.754 -0.350 -6.696 1.00 92.25 87 THR A O 1
ATOM 655 N N . ASP A 1 88 ? 6.080 0.995 -5.032 1.00 90.38 88 ASP A N 1
ATOM 656 C CA . ASP A 1 88 ? 6.902 2.156 -5.429 1.00 90.38 88 ASP A CA 1
ATOM 657 C C . ASP A 1 88 ? 8.409 1.859 -5.322 1.00 90.38 88 ASP A C 1
ATOM 659 O O . ASP A 1 88 ? 9.235 2.491 -5.980 1.00 90.38 88 ASP A O 1
ATOM 663 N N . ARG A 1 89 ? 8.793 0.875 -4.501 1.00 85.19 89 ARG A N 1
ATOM 664 C CA . ARG A 1 89 ? 10.188 0.458 -4.324 1.00 85.19 89 ARG A CA 1
ATOM 665 C C . ARG A 1 89 ? 10.693 -0.466 -5.441 1.00 85.19 89 ARG A C 1
ATOM 667 O O . ARG A 1 89 ? 11.909 -0.602 -5.567 1.00 85.19 89 ARG A O 1
ATOM 674 N N . PHE A 1 90 ? 9.817 -1.050 -6.271 1.00 84.00 90 PHE A N 1
ATOM 675 C CA . PHE A 1 90 ? 10.229 -1.924 -7.383 1.00 84.00 90 PHE A CA 1
ATOM 676 C C . PHE A 1 90 ? 11.131 -1.214 -8.391 1.00 84.00 90 PHE A C 1
ATOM 678 O O . PHE A 1 90 ? 12.118 -1.782 -8.844 1.00 84.00 90 PHE A O 1
ATOM 685 N N . THR A 1 91 ? 10.821 0.039 -8.720 1.00 69.94 91 THR A N 1
ATOM 686 C CA . THR A 1 91 ? 11.594 0.832 -9.687 1.00 69.94 91 THR A CA 1
ATOM 687 C C . THR A 1 91 ? 12.929 1.320 -9.130 1.00 69.94 91 THR A C 1
ATOM 689 O O . THR A 1 91 ? 13.785 1.755 -9.890 1.00 69.94 91 THR A O 1
ATOM 692 N N . LYS A 1 92 ? 13.135 1.238 -7.811 1.00 70.44 92 LYS A N 1
ATOM 693 C CA . LYS A 1 92 ? 14.355 1.702 -7.137 1.00 70.44 92 LYS A CA 1
ATOM 694 C C . LYS A 1 92 ? 15.393 0.588 -6.927 1.00 70.44 92 LYS A C 1
ATOM 696 O O . LYS A 1 92 ? 16.337 0.777 -6.168 1.00 70.44 92 LYS A O 1
ATOM 701 N N . GLY A 1 93 ? 15.207 -0.583 -7.547 1.00 63.12 93 GLY A N 1
ATOM 702 C CA . GLY A 1 93 ? 16.137 -1.716 -7.440 1.00 63.12 93 GLY A CA 1
ATOM 703 C C . GLY A 1 93 ? 16.182 -2.374 -6.056 1.00 63.12 93 GLY A C 1
ATOM 704 O O . GLY A 1 93 ? 17.042 -3.214 -5.795 1.00 63.12 93 GLY A O 1
ATOM 705 N N . TYR A 1 94 ? 15.264 -2.019 -5.152 1.00 61.44 94 TYR A N 1
ATOM 706 C CA . TYR A 1 94 ? 15.134 -2.720 -3.881 1.00 61.44 94 TYR A CA 1
ATOM 707 C C . TYR A 1 94 ? 14.525 -4.098 -4.141 1.00 61.44 94 TYR A C 1
ATOM 709 O O . TYR A 1 94 ? 13.519 -4.214 -4.841 1.00 61.44 94 TYR A O 1
ATOM 717 N N . GLY A 1 95 ? 15.117 -5.141 -3.553 1.00 60.12 95 GLY A N 1
ATOM 718 C CA . GLY A 1 95 ? 14.580 -6.503 -3.558 1.00 60.12 95 GLY A CA 1
ATOM 719 C C . GLY A 1 95 ? 13.272 -6.580 -2.775 1.00 60.12 95 GLY A C 1
ATOM 720 O O . GLY A 1 95 ? 13.243 -7.031 -1.635 1.00 60.12 95 GLY A O 1
ATOM 721 N N . VAL A 1 96 ? 12.194 -6.076 -3.362 1.00 64.31 96 VAL A N 1
ATOM 722 C CA . VAL A 1 96 ? 10.852 -6.140 -2.799 1.00 64.31 96 VAL A CA 1
ATOM 723 C C . VAL A 1 96 ? 10.240 -7.475 -3.191 1.00 64.31 96 VAL A C 1
ATOM 725 O O 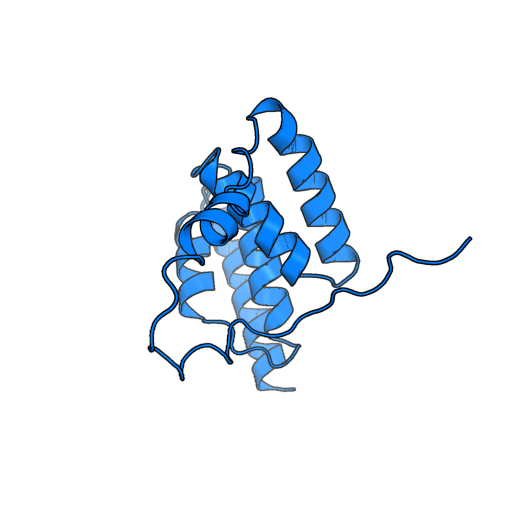. VAL A 1 96 ? 10.252 -7.871 -4.358 1.00 64.31 96 VAL A O 1
ATOM 728 N N . SER A 1 97 ? 9.688 -8.173 -2.204 1.00 69.62 97 SER A N 1
ATOM 729 C CA . SER A 1 97 ? 9.060 -9.468 -2.423 1.00 69.62 97 SER A CA 1
ATOM 730 C C . SER A 1 97 ? 7.728 -9.304 -3.160 1.00 69.62 97 SER A C 1
ATOM 732 O O . SER A 1 97 ? 6.772 -8.748 -2.622 1.00 69.62 97 SER A O 1
ATOM 734 N N . ASP A 1 98 ? 7.640 -9.846 -4.379 1.00 77.06 98 ASP A N 1
ATOM 735 C CA . ASP A 1 98 ? 6.378 -10.011 -5.125 1.00 77.06 98 ASP A CA 1
ATOM 736 C C . ASP A 1 98 ? 5.306 -10.723 -4.279 1.00 77.06 98 ASP A C 1
ATOM 738 O O . ASP A 1 98 ? 4.111 -10.472 -4.425 1.00 77.06 98 ASP A O 1
ATOM 742 N N . THR A 1 99 ? 5.741 -11.585 -3.358 1.00 84.75 99 THR A N 1
ATOM 743 C CA . THR A 1 99 ? 4.878 -12.295 -2.415 1.00 84.75 99 THR A CA 1
ATOM 744 C C . THR A 1 99 ? 4.191 -11.333 -1.447 1.00 84.75 99 THR A C 1
ATOM 746 O O . THR A 1 99 ? 2.977 -11.408 -1.291 1.00 84.75 99 THR A O 1
ATOM 749 N N . GLN A 1 100 ? 4.920 -10.364 -0.881 1.00 88.81 100 GLN A N 1
ATOM 750 C CA . GLN A 1 100 ? 4.361 -9.394 0.072 1.00 88.81 100 GLN A CA 1
ATOM 751 C C . GLN A 1 100 ? 3.267 -8.536 -0.579 1.00 88.81 100 GLN A C 1
ATOM 753 O O . GLN A 1 100 ? 2.210 -8.308 0.007 1.00 88.81 100 GLN A O 1
ATOM 758 N N . ALA A 1 101 ? 3.486 -8.089 -1.819 1.00 91.00 101 ALA A N 1
ATOM 759 C CA . ALA A 1 101 ? 2.488 -7.311 -2.548 1.00 91.00 101 ALA A CA 1
ATOM 760 C C . ALA A 1 101 ? 1.210 -8.125 -2.827 1.00 91.00 101 ALA A C 1
ATOM 762 O O . ALA A 1 101 ? 0.101 -7.610 -2.691 1.00 91.00 101 ALA A O 1
ATOM 763 N N . LYS A 1 102 ? 1.347 -9.412 -3.167 1.00 91.75 102 LYS A N 1
ATOM 764 C CA . LYS A 1 102 ? 0.206 -10.317 -3.380 1.00 91.75 102 LYS A CA 1
ATOM 765 C C . LYS A 1 102 ? -0.574 -10.594 -2.095 1.00 91.75 102 LYS A C 1
ATOM 767 O O . LYS A 1 102 ? -1.802 -10.604 -2.128 1.00 91.75 102 LYS A O 1
ATOM 772 N N . GLU A 1 103 ? 0.114 -10.780 -0.972 1.00 94.12 103 GLU A N 1
ATOM 773 C CA . GLU A 1 103 ? -0.514 -10.970 0.343 1.00 94.12 103 GLU A CA 1
ATOM 774 C C . GLU A 1 103 ? -1.333 -9.744 0.764 1.00 94.12 103 GLU A C 1
ATOM 776 O O . GLU A 1 103 ? -2.456 -9.877 1.251 1.00 94.12 103 GLU A O 1
ATOM 781 N N . LEU A 1 104 ? -0.809 -8.538 0.528 1.00 95.06 104 LEU A N 1
ATOM 782 C CA . LEU A 1 104 ? -1.541 -7.296 0.781 1.00 95.06 104 LEU A CA 1
ATOM 783 C C . LEU A 1 104 ? -2.757 -7.159 -0.138 1.00 95.06 104 LEU A C 1
ATOM 785 O O . LEU A 1 104 ? -3.841 -6.824 0.334 1.00 95.06 104 LEU A O 1
ATOM 789 N N . LEU A 1 105 ? -2.603 -7.478 -1.427 1.00 95.38 105 LEU A N 1
ATOM 790 C CA . LEU A 1 105 ? -3.693 -7.434 -2.401 1.00 95.38 105 LEU A CA 1
ATOM 791 C C . LEU A 1 105 ? -4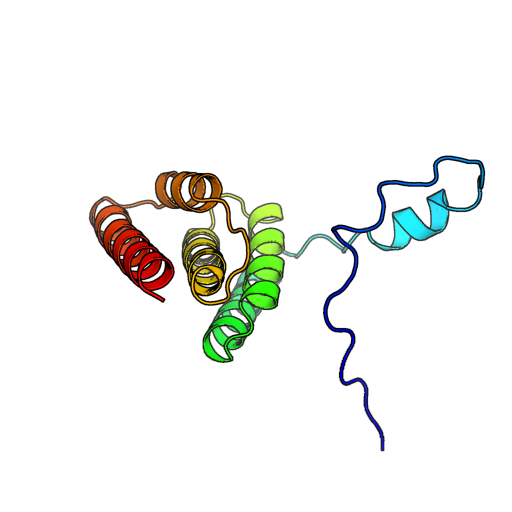.852 -8.374 -2.020 1.00 95.38 105 LEU A C 1
ATOM 793 O O . LEU A 1 105 ? -6.016 -8.017 -2.190 1.00 95.38 105 LEU A O 1
ATOM 797 N N . ALA A 1 106 ? -4.553 -9.546 -1.452 1.00 96.06 106 ALA A N 1
ATOM 798 C CA . ALA A 1 106 ? -5.569 -10.487 -0.978 1.00 96.06 106 ALA A CA 1
ATOM 799 C C . ALA A 1 106 ? -6.420 -9.926 0.177 1.00 96.06 106 ALA A C 1
ATOM 801 O O . ALA A 1 106 ? -7.570 -10.330 0.345 1.00 96.06 106 ALA A O 1
ATOM 802 N N . ARG A 1 107 ? -5.883 -8.975 0.953 1.00 97.19 107 ARG A N 1
ATOM 803 C CA . ARG A 1 107 ? -6.577 -8.333 2.082 1.00 97.19 107 ARG A CA 1
ATOM 804 C C . ARG A 1 107 ? -7.422 -7.120 1.678 1.00 97.19 107 ARG A C 1
ATOM 806 O O . ARG A 1 107 ? -8.155 -6.598 2.519 1.00 97.19 107 ARG A O 1
ATOM 813 N N . VAL A 1 108 ? -7.330 -6.670 0.423 1.00 97.50 108 VAL A N 1
ATOM 814 C CA . VAL A 1 108 ? -8.155 -5.574 -0.105 1.00 97.50 108 VAL A CA 1
ATOM 815 C C . VAL A 1 108 ? -9.605 -6.047 -0.240 1.00 97.50 108 VAL A C 1
ATOM 817 O O . VAL A 1 108 ? -9.897 -7.063 -0.889 1.00 97.50 108 VAL A O 1
ATOM 820 N N . LYS A 1 109 ? -10.516 -5.309 0.400 1.00 97.44 109 LYS A N 1
ATOM 821 C CA . LYS A 1 109 ? -11.968 -5.506 0.333 1.00 97.44 109 LYS A CA 1
ATOM 822 C C . LYS A 1 109 ? -12.520 -4.833 -0.929 1.00 97.44 109 LYS A C 1
ATOM 824 O O . LYS A 1 109 ? -12.084 -3.746 -1.287 1.00 97.44 109 LYS A O 1
ATOM 829 N N . GLY A 1 110 ? -13.492 -5.492 -1.559 1.00 97.00 110 GLY A N 1
ATOM 830 C CA . GLY A 1 110 ? -14.101 -5.048 -2.814 1.00 97.00 110 GLY A CA 1
ATOM 831 C C . GLY A 1 110 ? -13.446 -5.665 -4.053 1.00 97.00 110 GLY A C 1
ATOM 832 O O . GLY A 1 110 ? -12.226 -5.820 -4.143 1.00 97.00 110 GLY A O 1
ATOM 833 N N . GLU A 1 111 ? -14.279 -6.106 -4.996 1.00 96.00 111 GLU A N 1
ATOM 834 C CA . GLU A 1 111 ? -13.810 -6.735 -6.237 1.00 96.00 111 GLU A CA 1
ATOM 835 C C . GLU A 1 111 ? -13.172 -5.715 -7.176 1.00 96.00 111 GLU A C 1
ATOM 837 O O . GLU A 1 111 ? -12.118 -5.985 -7.756 1.00 96.00 111 GLU A O 1
ATOM 842 N N . TYR A 1 112 ? -13.778 -4.529 -7.275 1.00 97.12 112 TYR A N 1
ATOM 843 C CA . TYR A 1 112 ? -13.276 -3.437 -8.097 1.00 97.12 112 TYR A CA 1
ATOM 844 C C . TYR A 1 112 ? -11.900 -2.973 -7.618 1.00 97.12 112 TYR A C 1
ATOM 846 O O . TYR A 1 112 ? -10.961 -2.920 -8.405 1.00 97.12 112 TYR A O 1
ATOM 854 N N . GLU A 1 113 ? -11.748 -2.701 -6.323 1.00 97.31 113 GLU A N 1
ATOM 855 C CA . GLU A 1 113 ? -10.500 -2.248 -5.715 1.00 97.31 113 GLU A CA 1
ATOM 856 C C . GLU A 1 113 ? -9.395 -3.284 -5.913 1.00 97.31 113 GLU A C 1
ATOM 858 O O . GLU A 1 113 ? -8.277 -2.942 -6.303 1.00 97.31 113 GLU A O 1
ATOM 863 N N . ARG A 1 114 ? -9.705 -4.571 -5.712 1.00 97.31 114 ARG A N 1
ATOM 864 C CA . ARG A 1 114 ? -8.741 -5.653 -5.932 1.00 97.31 114 ARG A CA 1
ATOM 865 C C . ARG A 1 114 ? -8.313 -5.732 -7.394 1.00 97.31 114 ARG A C 1
ATOM 867 O O . ARG A 1 114 ? -7.117 -5.837 -7.660 1.00 97.31 114 ARG A O 1
ATOM 874 N N . ALA A 1 115 ? -9.253 -5.650 -8.335 1.00 97.62 115 ALA A N 1
ATOM 875 C CA . ALA A 1 115 ? -8.943 -5.628 -9.762 1.00 97.62 115 ALA A CA 1
ATOM 876 C C . ALA A 1 115 ? -8.087 -4.403 -10.125 1.00 97.62 115 ALA A C 1
ATOM 878 O O . ALA A 1 115 ? -7.036 -4.542 -10.753 1.00 97.62 115 ALA A O 1
ATOM 879 N N . TYR A 1 116 ? -8.474 -3.224 -9.647 1.00 98.06 116 TYR A N 1
ATOM 880 C CA . TYR A 1 116 ? -7.779 -1.964 -9.881 1.00 98.06 116 TYR A CA 1
ATOM 881 C C . TYR A 1 116 ? -6.328 -1.997 -9.377 1.00 98.06 116 TYR A C 1
ATOM 883 O O . TYR A 1 116 ? -5.387 -1.787 -10.148 1.00 98.06 116 TYR A O 1
ATOM 891 N N . TYR A 1 117 ? -6.113 -2.343 -8.105 1.00 97.31 117 TYR A N 1
ATOM 892 C CA . TYR A 1 117 ? -4.768 -2.398 -7.528 1.00 97.31 117 TYR A CA 1
ATOM 893 C C . TYR A 1 117 ? -3.929 -3.563 -8.068 1.00 97.31 117 TYR A C 1
ATOM 895 O O . TYR A 1 117 ? -2.703 -3.446 -8.125 1.00 97.31 117 TYR A O 1
ATOM 903 N N . SER A 1 118 ? -4.556 -4.650 -8.537 1.00 96.25 118 SER A N 1
ATOM 904 C CA . SER A 1 118 ? -3.848 -5.717 -9.257 1.00 96.25 118 SER A CA 1
ATOM 905 C C . SER A 1 118 ? -3.233 -5.213 -10.566 1.00 96.25 118 SER A C 1
ATOM 907 O O . SER A 1 118 ? -2.092 -5.556 -10.880 1.00 96.25 118 SER A O 1
ATOM 909 N N . GLY A 1 119 ? -3.946 -4.337 -11.285 1.00 96.31 119 GLY A N 1
ATOM 910 C CA . GLY A 1 119 ? -3.461 -3.703 -12.508 1.00 96.31 119 GLY A CA 1
ATOM 911 C C . GLY A 1 119 ? -2.257 -2.804 -12.241 1.00 96.31 119 GLY A C 1
ATOM 912 O O . GLY A 1 119 ? -1.219 -2.959 -12.884 1.00 96.31 119 GLY A O 1
ATOM 913 N N . ILE A 1 120 ? -2.350 -1.943 -11.222 1.00 94.62 120 ILE A N 1
ATOM 914 C CA . ILE A 1 120 ? -1.238 -1.074 -10.798 1.00 94.62 120 ILE A CA 1
ATOM 915 C C . ILE A 1 120 ? -0.002 -1.902 -10.424 1.00 94.62 120 ILE A C 1
ATOM 917 O O . ILE A 1 120 ? 1.117 -1.580 -10.832 1.00 94.62 120 ILE A O 1
ATOM 921 N N . LEU A 1 121 ? -0.192 -2.983 -9.662 1.00 93.38 121 LEU A N 1
ATOM 922 C CA . LEU A 1 121 ? 0.886 -3.893 -9.280 1.00 93.38 121 LEU A CA 1
ATOM 923 C C . LEU A 1 121 ? 1.574 -4.496 -10.516 1.00 93.38 121 LEU A C 1
ATOM 925 O O . LEU A 1 121 ? 2.805 -4.484 -10.605 1.00 93.38 121 LEU A O 1
ATOM 929 N N . ALA A 1 122 ? 0.790 -5.004 -11.470 1.00 92.94 122 ALA A N 1
ATOM 930 C CA . ALA A 1 122 ? 1.306 -5.598 -12.698 1.00 92.94 122 ALA A CA 1
ATOM 931 C C . ALA A 1 122 ? 2.088 -4.581 -13.544 1.00 92.94 122 ALA A C 1
ATOM 933 O O . ALA A 1 122 ? 3.196 -4.881 -13.993 1.00 92.94 122 ALA A O 1
ATOM 934 N N . GLU A 1 123 ? 1.557 -3.368 -13.704 1.00 93.19 123 GLU A N 1
ATOM 935 C CA . GLU A 1 123 ? 2.196 -2.287 -14.456 1.00 93.19 123 GLU A CA 1
ATOM 936 C C . GLU A 1 123 ? 3.549 -1.896 -13.849 1.00 93.19 123 GLU A C 1
ATOM 938 O O . GLU A 1 123 ? 4.571 -1.880 -14.541 1.00 93.19 123 GLU A O 1
ATOM 943 N N . ARG A 1 124 ? 3.585 -1.624 -12.539 1.00 91.69 124 ARG A N 1
ATOM 944 C CA . ARG A 1 124 ? 4.814 -1.230 -11.829 1.00 91.69 124 ARG A CA 1
ATOM 945 C C . ARG A 1 124 ? 5.875 -2.319 -11.894 1.00 91.69 124 ARG A C 1
ATOM 947 O O . ARG A 1 124 ? 7.051 -2.028 -12.103 1.00 91.69 124 ARG A O 1
ATOM 954 N N . ARG A 1 125 ? 5.458 -3.581 -11.775 1.00 88.38 125 ARG A N 1
ATOM 955 C CA . ARG A 1 125 ? 6.352 -4.731 -11.915 1.00 88.38 125 ARG A CA 1
ATOM 956 C C . ARG A 1 125 ? 6.914 -4.848 -13.329 1.00 88.38 125 ARG A C 1
ATOM 958 O O . ARG A 1 125 ? 8.098 -5.135 -13.477 1.00 88.38 125 ARG A O 1
ATOM 965 N N . ALA A 1 126 ? 6.085 -4.662 -14.355 1.00 90.38 126 ALA A N 1
ATOM 966 C CA . ALA A 1 126 ? 6.540 -4.695 -15.740 1.00 90.38 126 ALA A CA 1
ATOM 967 C C . ALA A 1 126 ? 7.575 -3.592 -15.996 1.00 90.38 126 ALA A C 1
ATOM 969 O O . ALA A 1 126 ? 8.656 -3.885 -16.494 1.00 90.38 126 ALA A O 1
ATOM 970 N N . LYS A 1 127 ? 7.297 -2.359 -15.552 1.00 88.06 127 LYS A N 1
ATOM 971 C CA . LYS A 1 127 ? 8.236 -1.231 -15.640 1.00 88.06 127 LYS A CA 1
ATOM 972 C C . LYS A 1 127 ? 9.572 -1.530 -14.960 1.00 88.06 127 LYS A C 1
ATOM 974 O O . LYS A 1 127 ? 10.611 -1.304 -15.561 1.00 88.06 127 LYS A O 1
ATOM 979 N N . ALA A 1 128 ? 9.551 -2.096 -13.754 1.00 87.25 128 ALA A N 1
ATOM 980 C CA . ALA A 1 128 ? 10.771 -2.446 -13.026 1.00 87.25 128 ALA A CA 1
ATOM 981 C C . ALA A 1 128 ? 11.605 -3.556 -13.691 1.00 87.25 128 ALA A C 1
ATOM 983 O O . ALA A 1 128 ? 12.802 -3.629 -13.456 1.00 87.25 128 ALA A O 1
ATOM 984 N N . LYS A 1 129 ? 10.994 -4.425 -14.507 1.00 85.81 129 LYS A N 1
ATOM 985 C CA . LYS A 1 129 ? 11.715 -5.452 -15.281 1.00 85.81 129 LYS A CA 1
ATOM 986 C C . LYS A 1 129 ? 12.318 -4.928 -16.586 1.00 85.81 129 LYS A C 1
ATOM 988 O O . LYS A 1 129 ? 13.141 -5.620 -17.174 1.00 85.81 129 LYS A O 1
ATOM 993 N N . LEU A 1 130 ? 11.832 -3.787 -17.072 1.00 85.25 130 LEU A N 1
ATOM 994 C CA . LEU A 1 130 ? 12.268 -3.164 -18.324 1.00 85.25 130 LEU A CA 1
ATOM 995 C C . LEU A 1 130 ? 13.284 -2.032 -18.107 1.00 85.25 130 LEU A C 1
ATOM 997 O O . LEU A 1 130 ? 13.842 -1.550 -19.089 1.00 85.25 130 LEU A O 1
ATOM 1001 N N . ALA A 1 131 ? 13.465 -1.589 -16.861 1.00 75.25 131 ALA A N 1
ATOM 1002 C CA . ALA A 1 131 ? 14.457 -0.596 -16.452 1.00 75.25 131 ALA A CA 1
ATOM 1003 C C . ALA A 1 131 ? 15.827 -1.248 -16.233 1.00 75.25 131 ALA A C 1
ATOM 1005 O O . ALA A 1 131 ? 16.833 -0.589 -16.575 1.00 75.25 131 ALA A O 1
#

Secondary structure (DSSP, 8-state):
-----------SSSTTS-----TTHHHHHHTT-PPPPPGGGHHHHHHHHHHHHHTT-HHHHHHHHHHHHHH-TT-HHHHHHHHHHHHHTGGGT----HHHHHHHHHT--SHHHHHHHHHHHHHHHHHHHH-

pLDDT: mean 76.91, std 23.84, range [29.02, 98.06]

Foldseek 3Di:
DDDPPDPDDDDPPPPPDDPDDDPPCVVVVVVPPDDQQDPVCLVVLLVVLVVCVVVVNLVSSLVSLVSSCVVPVLPQSSLLSNLSSLLSCLQVPPPRDPVSSVVSLVSHPDPVVSVVSVVVSVVSNVNSVVD

Radius of gyration: 17.45 Å; chains: 1; bounding box: 43×40×48 Å

Sequence (131 aa):
MGNIANCSFQTAACAREHLAGKKGLVTVLLLFVINPLSKEAIPAALEKAERYRLLNEPAEAESICLDVLKADPENQQAIITLLLAVTDRFTKGYGVSDTQAKELLARVKGEYERAYYSGILAERRAKAKLA